Protein AF-A0A402CRH6-F1 (afdb_monomer_lite)

Foldseek 3Di:
DDDPPPCPQPPLQVLLCVLVVLCVVLVHDLVQLCVQLVHHSVVSVCSNVSNDDDDPSSSVSSVVSSVVSSVVSVVVVVVVVVVVVVVD

Sequence (88 aa):
MSQQETALGPEWCIEGQYTEGVLDSYDIAPKELASASGVHESTLSRFFNDRKPIKDKTLLKIGIALGRLAEQRDAKRKNQQAQSAAGR

Organism: NCBI:txid2219043

pLDDT: mean 83.08, std 15.38, range [40.84, 97.0]

Radius of gyration: 17.04 Å; chains: 1; bounding box: 36×30×60 Å

Secondary structure (DSSP, 8-state):
--------TTHHHHHHHHHHHHHHHHT--HHHHHHHHT--HHHHHHHHTT-SPPPHHHHHHHHHHHHHHHHHHHHHHHHHHHHHHHT-

InterPro domains:
  IPR001387 Cro/C1-type, helix-turn-helix domain [PF01381] (31-67)
  IPR001387 Cro/C1-type, helix-turn-helix domain [PS50943] (31-72)
  IPR001387 Cro/C1-type, helix-turn-helix domain [cd00093] (31-67)
  IPR010982 Lambda repressor-like, DNA-binding domain superfamily [G3DSA:1.10.260.40] (15-87)
  IPR010982 Lambda repressor-like, DNA-binding domain superfamily [SSF47413] (19-68)

Structure (mmCIF, N/CA/C/O backbone):
data_AF-A0A402CRH6-F1
#
_entry.id   AF-A0A402CRH6-F1
#
loop_
_atom_site.group_PDB
_atom_site.id
_atom_site.type_symbol
_atom_site.label_atom_id
_atom_site.label_alt_id
_atom_site.label_comp_id
_atom_site.label_asym_id
_atom_site.label_entity_id
_atom_site.label_seq_id
_atom_site.pdbx_PDB_ins_code
_atom_site.Cartn_x
_atom_site.Cartn_y
_atom_site.Cartn_z
_atom_site.occupancy
_atom_site.B_iso_or_equiv
_atom_site.auth_seq_id
_atom_site.auth_comp_id
_atom_site.auth_asym_id
_atom_site.auth_atom_id
_atom_site.pdbx_PDB_model_num
ATOM 1 N N . MET A 1 1 ? -16.458 21.522 29.674 1.00 40.84 1 MET A N 1
ATOM 2 C CA . MET A 1 1 ? -15.761 20.286 29.263 1.00 40.84 1 MET A CA 1
ATOM 3 C C . MET A 1 1 ? -15.869 20.162 27.756 1.00 40.84 1 MET A C 1
ATOM 5 O O . MET A 1 1 ? -16.936 20.423 27.219 1.00 40.84 1 MET A O 1
ATOM 9 N N . SER A 1 2 ? -14.730 19.907 27.117 1.00 45.94 2 SER A N 1
ATOM 10 C CA . SER A 1 2 ? -14.461 20.060 25.685 1.00 45.94 2 SER A CA 1
ATOM 11 C C . SER A 1 2 ? -15.194 19.021 24.830 1.00 45.94 2 SER A C 1
ATOM 13 O O . SER A 1 2 ? -15.027 17.828 25.065 1.00 45.94 2 SER A O 1
ATOM 15 N N . GLN A 1 3 ? -15.968 19.466 23.839 1.00 52.03 3 GLN A N 1
ATOM 16 C CA . GLN A 1 3 ? -16.399 18.646 22.702 1.00 52.03 3 GLN A CA 1
ATOM 17 C C . GLN A 1 3 ? -15.890 19.308 21.421 1.00 52.03 3 GLN A C 1
ATOM 19 O O . GLN A 1 3 ? -16.631 19.942 20.679 1.00 52.03 3 GLN A O 1
ATOM 24 N N . GLN A 1 4 ? -14.582 19.217 21.202 1.00 48.16 4 GLN A N 1
ATOM 25 C CA . GLN A 1 4 ? -14.014 19.306 19.863 1.00 48.16 4 GLN A CA 1
ATOM 26 C C . GLN A 1 4 ? -13.791 17.871 19.385 1.00 48.16 4 GLN A C 1
ATOM 28 O O . GLN A 1 4 ? -12.674 17.363 19.384 1.00 48.16 4 GLN A O 1
ATOM 33 N N . GLU A 1 5 ? -14.876 17.193 19.009 1.00 48.94 5 GLU A N 1
ATOM 34 C CA . GLU A 1 5 ? -14.774 16.144 17.997 1.00 48.94 5 GLU A CA 1
ATOM 35 C C . GLU A 1 5 ? -14.542 16.863 16.670 1.00 48.94 5 GLU A C 1
ATOM 37 O O . GLU A 1 5 ? -15.465 17.182 15.924 1.00 48.94 5 GLU A O 1
ATOM 42 N N . THR A 1 6 ? -13.285 17.230 16.428 1.00 49.44 6 THR A N 1
ATOM 43 C CA . THR A 1 6 ? -12.852 17.746 15.137 1.00 49.44 6 THR A CA 1
ATOM 44 C C . THR A 1 6 ? -13.194 16.681 14.106 1.00 49.44 6 THR A C 1
ATOM 46 O O . THR A 1 6 ? -12.688 15.561 14.166 1.00 49.44 6 THR A O 1
ATOM 49 N N . ALA A 1 7 ? -14.104 17.021 13.197 1.00 50.28 7 ALA A N 1
ATOM 50 C CA . ALA A 1 7 ? -14.528 16.187 12.091 1.00 50.28 7 ALA A CA 1
ATOM 51 C C . ALA A 1 7 ? -13.340 15.909 11.154 1.00 50.28 7 ALA A C 1
ATOM 53 O O . ALA A 1 7 ? -13.195 16.535 10.113 1.00 50.28 7 ALA A O 1
ATOM 54 N N . LEU A 1 8 ? -12.494 14.942 11.506 1.00 52.31 8 LEU A N 1
ATOM 55 C CA . LEU A 1 8 ? -11.428 14.422 10.643 1.00 52.31 8 LEU A CA 1
ATOM 56 C C . LEU A 1 8 ? -11.983 13.485 9.548 1.00 52.31 8 LEU A C 1
ATOM 58 O O . LEU A 1 8 ? -11.230 12.775 8.901 1.00 52.31 8 LEU A O 1
ATOM 62 N N . GLY A 1 9 ? -13.303 13.450 9.341 1.00 53.31 9 GLY A N 1
ATOM 63 C CA . GLY A 1 9 ? -13.998 12.530 8.435 1.00 53.31 9 GLY A CA 1
ATOM 64 C C . GLY A 1 9 ? -13.582 12.530 6.949 1.00 53.31 9 GLY A C 1
ATOM 65 O O . GLY A 1 9 ? -13.685 11.458 6.358 1.00 53.31 9 GLY A O 1
ATOM 66 N N . PRO A 1 10 ? -13.110 13.634 6.322 1.00 57.78 10 PRO A N 1
ATOM 67 C CA . PRO A 1 10 ? -12.787 13.628 4.889 1.00 57.78 10 PRO A CA 1
ATOM 68 C C . PRO A 1 10 ? -11.344 13.223 4.543 1.00 57.78 10 PRO A C 1
ATOM 70 O O . PRO A 1 10 ? -11.108 12.722 3.449 1.00 57.78 10 PRO A O 1
ATOM 73 N N . GLU A 1 11 ? -10.367 13.440 5.428 1.00 58.94 11 GLU A N 1
ATOM 74 C CA . GLU A 1 11 ? -8.943 13.276 5.075 1.00 58.94 11 GLU A CA 1
ATOM 75 C C . GLU A 1 11 ? -8.534 11.802 4.954 1.00 58.94 11 GLU A C 1
ATOM 77 O O . GLU A 1 11 ? -7.833 11.425 4.017 1.00 58.94 11 GLU A O 1
ATOM 82 N N . TRP A 1 12 ? -9.059 10.938 5.826 1.00 59.88 12 TRP A N 1
ATOM 83 C CA . TRP A 1 12 ? -8.791 9.493 5.778 1.00 59.88 12 TRP A CA 1
ATOM 84 C C . TRP A 1 12 ? -9.322 8.834 4.509 1.00 59.88 12 TRP A C 1
ATOM 86 O O . TRP A 1 12 ? -8.751 7.853 4.036 1.00 59.88 12 TRP A O 1
ATOM 96 N N . CYS A 1 13 ? -10.408 9.390 3.971 1.00 65.88 13 CYS A N 1
ATOM 97 C CA . CYS A 1 13 ? -11.023 8.906 2.748 1.00 65.88 13 CYS A CA 1
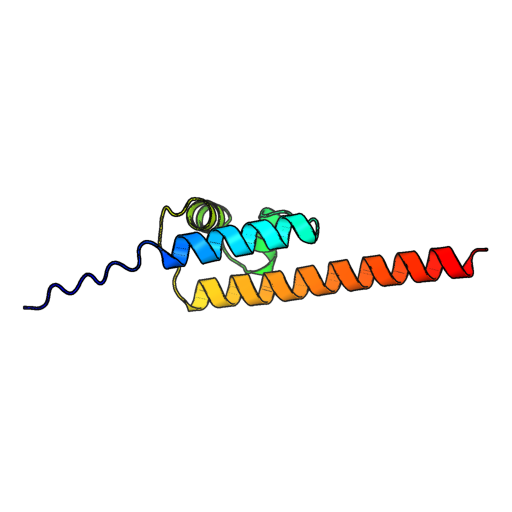ATOM 98 C C . CYS A 1 13 ? -10.103 9.116 1.544 1.00 65.88 13 CYS A C 1
ATOM 100 O O . CYS A 1 13 ? -9.895 8.232 0.714 1.00 65.88 13 CYS A O 1
ATOM 102 N N . ILE A 1 14 ? -9.437 10.265 1.530 1.00 78.94 14 ILE A N 1
ATOM 103 C CA . ILE A 1 14 ? -8.480 10.636 0.499 1.00 78.94 14 ILE A CA 1
ATOM 104 C C . ILE A 1 14 ? -7.219 9.759 0.585 1.00 78.94 14 ILE A C 1
ATOM 106 O O . ILE A 1 14 ? -6.751 9.254 -0.433 1.00 78.94 14 ILE A O 1
ATOM 110 N N . GLU A 1 15 ? -6.675 9.519 1.782 1.00 84.00 15 GLU A N 1
ATOM 111 C CA . GLU A 1 15 ? -5.488 8.666 1.959 1.00 84.00 15 GLU A CA 1
ATOM 112 C C . GLU A 1 15 ? -5.730 7.203 1.557 1.00 84.00 15 GLU A C 1
ATOM 114 O O . GLU A 1 15 ? -4.863 6.577 0.934 1.00 84.00 15 GLU A O 1
ATOM 119 N N . GLY A 1 16 ? -6.904 6.662 1.896 1.00 86.56 16 GLY A N 1
ATOM 120 C CA . GLY A 1 16 ? -7.333 5.324 1.492 1.00 86.56 16 GLY A CA 1
ATOM 121 C C . GLY A 1 16 ? -7.395 5.190 -0.027 1.00 86.56 16 GLY A C 1
ATOM 122 O O . GLY A 1 16 ? -6.757 4.297 -0.589 1.00 86.56 16 GLY A O 1
ATOM 123 N N . GLN A 1 17 ? -8.072 6.132 -0.688 1.00 87.38 17 GLN A N 1
ATOM 124 C CA . GLN A 1 17 ? -8.196 6.188 -2.147 1.00 87.38 17 GLN A CA 1
ATOM 125 C C . GLN A 1 17 ? -6.845 6.360 -2.851 1.00 87.38 17 GLN A C 1
ATOM 127 O O . GLN A 1 17 ? -6.565 5.670 -3.831 1.00 87.38 17 GLN A O 1
ATOM 132 N N . TYR A 1 18 ? -5.968 7.235 -2.346 1.00 88.50 18 TYR A N 1
ATOM 133 C CA . TYR A 1 18 ? -4.619 7.386 -2.901 1.00 88.50 18 TYR A CA 1
ATOM 134 C C . TYR A 1 18 ? -3.808 6.100 -2.776 1.00 88.50 18 TYR A C 1
ATOM 136 O O . TYR A 1 18 ? -3.116 5.715 -3.717 1.00 88.50 18 TYR A O 1
ATOM 144 N N . THR A 1 19 ? -3.897 5.424 -1.629 1.00 91.25 19 THR A N 1
ATOM 145 C CA . THR A 1 19 ? -3.204 4.149 -1.420 1.00 91.25 19 THR A CA 1
ATOM 146 C C . THR A 1 19 ? -3.676 3.110 -2.435 1.00 91.25 19 THR A C 1
ATOM 148 O O . THR A 1 19 ? -2.840 2.458 -3.057 1.00 91.25 19 THR A O 1
ATOM 151 N N . GLU A 1 20 ? -4.987 2.990 -2.649 1.00 91.75 20 GLU A N 1
ATOM 152 C CA . GLU A 1 20 ? -5.574 2.072 -3.631 1.00 91.75 20 GLU A CA 1
ATOM 153 C C . GLU A 1 20 ? -5.138 2.408 -5.069 1.00 91.75 20 GLU A C 1
ATOM 155 O O . GLU A 1 20 ? -4.647 1.536 -5.782 1.00 91.75 20 GLU A O 1
ATOM 160 N N . GLY A 1 21 ? -5.157 3.685 -5.463 1.00 92.94 21 GLY A N 1
ATOM 161 C CA . GLY A 1 21 ? -4.706 4.098 -6.798 1.00 92.94 21 GLY A CA 1
ATOM 162 C C . GLY A 1 21 ? -3.222 3.813 -7.075 1.00 92.94 21 GLY A C 1
ATOM 163 O O . GLY A 1 21 ? -2.841 3.472 -8.201 1.00 92.94 21 GLY A O 1
ATOM 164 N N . VAL A 1 22 ? -2.357 3.911 -6.059 1.00 92.88 22 VAL A N 1
ATOM 165 C CA . VAL A 1 22 ? -0.942 3.524 -6.194 1.00 92.88 22 VAL A CA 1
ATOM 166 C C . VAL A 1 22 ? -0.804 2.008 -6.322 1.00 92.88 22 VAL A C 1
ATOM 168 O O . VAL A 1 22 ? -0.013 1.550 -7.147 1.00 92.88 22 VAL A O 1
ATOM 171 N N . LEU A 1 23 ? -1.567 1.223 -5.555 1.00 94.44 23 LEU A N 1
ATOM 172 C CA . LEU A 1 23 ? -1.562 -0.236 -5.683 1.00 94.44 23 LEU A CA 1
ATOM 173 C C . LEU A 1 23 ? -1.891 -0.669 -7.115 1.00 94.44 23 LEU A C 1
ATOM 175 O O . LEU A 1 23 ? -1.123 -1.432 -7.703 1.00 94.44 23 LEU A O 1
ATOM 179 N N . ASP A 1 24 ? -2.945 -0.105 -7.700 1.00 94.69 24 ASP A N 1
ATOM 180 C CA . ASP A 1 24 ? -3.359 -0.399 -9.074 1.00 94.69 24 ASP A CA 1
ATOM 181 C C . ASP A 1 24 ? -2.287 -0.001 -10.100 1.00 94.69 24 ASP A C 1
ATOM 183 O O . ASP A 1 24 ? -1.942 -0.774 -10.995 1.00 94.69 24 ASP A O 1
ATOM 187 N N . SER A 1 25 ? -1.681 1.179 -9.941 1.00 94.75 25 SER A N 1
ATOM 188 C CA . SER A 1 25 ? -0.654 1.694 -10.864 1.00 94.75 25 SER A CA 1
ATOM 189 C C . SER A 1 25 ? 0.595 0.800 -10.940 1.00 94.75 25 SER A C 1
ATOM 191 O O . SER A 1 25 ? 1.250 0.669 -11.988 1.00 94.75 25 SER A O 1
ATOM 193 N N . TYR A 1 26 ? 0.942 0.172 -9.817 1.00 94.19 26 TYR A N 1
ATOM 194 C CA . TYR A 1 26 ? 2.116 -0.688 -9.689 1.00 94.19 26 TYR A CA 1
ATOM 195 C C . TYR A 1 26 ? 1.791 -2.187 -9.716 1.00 94.19 26 TYR A C 1
ATOM 197 O O . TYR A 1 26 ? 2.724 -2.988 -9.623 1.00 94.19 26 TYR A O 1
ATOM 205 N N . ASP A 1 27 ? 0.524 -2.564 -9.925 1.00 94.44 27 ASP A N 1
ATOM 206 C CA . ASP A 1 27 ? 0.051 -3.956 -9.914 1.00 94.44 27 ASP A CA 1
ATOM 207 C C . ASP A 1 27 ? 0.450 -4.680 -8.611 1.00 94.44 27 ASP A C 1
ATOM 209 O O . ASP A 1 27 ? 1.099 -5.733 -8.601 1.00 94.44 27 ASP A O 1
ATOM 213 N N . ILE A 1 28 ? 0.144 -4.039 -7.480 1.00 94.94 28 ILE A N 1
ATOM 214 C CA . ILE A 1 28 ? 0.417 -4.543 -6.133 1.00 94.94 28 ILE A CA 1
ATOM 215 C C . ILE A 1 28 ? -0.901 -5.008 -5.520 1.00 94.94 28 ILE A C 1
ATOM 217 O O . ILE A 1 28 ? -1.835 -4.230 -5.350 1.00 94.94 28 ILE A O 1
ATOM 221 N N . ALA A 1 29 ? -0.969 -6.271 -5.106 1.00 95.00 29 ALA A N 1
ATOM 222 C CA . ALA A 1 29 ? -2.171 -6.783 -4.462 1.00 95.00 29 ALA A CA 1
ATOM 223 C C . ALA A 1 29 ? -2.344 -6.187 -3.045 1.00 95.00 29 ALA A C 1
ATOM 225 O O . ALA A 1 29 ? -1.377 -6.139 -2.278 1.00 95.00 29 ALA A O 1
ATOM 226 N N . PRO A 1 30 ? -3.571 -5.856 -2.601 1.00 93.12 30 PRO A N 1
ATOM 227 C CA . PRO A 1 30 ? -3.822 -5.385 -1.233 1.00 93.12 30 PRO A CA 1
ATOM 228 C C . PRO A 1 30 ? -3.279 -6.314 -0.134 1.00 93.12 30 PRO A C 1
ATOM 230 O O . PRO A 1 30 ? -2.793 -5.862 0.903 1.00 93.12 30 PRO A O 1
ATOM 233 N N . LYS A 1 31 ? -3.302 -7.629 -0.378 1.00 95.31 31 LYS A N 1
ATOM 234 C CA . LYS A 1 31 ? -2.731 -8.646 0.516 1.00 95.31 31 LYS A CA 1
ATOM 235 C C . LYS A 1 31 ? -1.204 -8.569 0.622 1.00 95.31 31 LYS A C 1
ATOM 237 O O . LYS A 1 31 ? -0.640 -8.820 1.686 1.00 95.31 31 LYS A O 1
ATOM 242 N N . GLU A 1 32 ? -0.531 -8.208 -0.466 1.00 95.88 32 GLU A N 1
ATOM 243 C CA . GLU A 1 32 ? 0.919 -7.998 -0.494 1.00 95.88 32 GLU A CA 1
ATOM 244 C C . GLU A 1 32 ? 1.290 -6.788 0.370 1.00 95.88 32 GLU A C 1
ATOM 246 O O . GLU A 1 32 ? 2.175 -6.883 1.221 1.00 95.88 32 GLU A O 1
ATOM 251 N N . LEU A 1 33 ? 0.530 -5.694 0.253 1.00 96.06 33 LEU A N 1
ATOM 252 C CA . LEU A 1 33 ? 0.679 -4.519 1.112 1.00 96.06 33 LEU A CA 1
ATOM 253 C C . LEU A 1 33 ? 0.413 -4.843 2.590 1.00 96.06 33 LEU A C 1
ATOM 255 O O . LEU A 1 33 ? 1.163 -4.395 3.462 1.00 96.06 33 LEU A O 1
ATOM 259 N N . ALA A 1 34 ? -0.616 -5.640 2.888 1.00 95.19 34 ALA A N 1
ATOM 260 C CA . ALA A 1 34 ? -0.920 -6.110 4.243 1.00 95.19 34 ALA A CA 1
ATOM 261 C C . ALA A 1 34 ? 0.278 -6.847 4.857 1.00 95.19 34 ALA A C 1
ATOM 263 O O . ALA A 1 34 ? 0.745 -6.514 5.950 1.00 95.19 34 ALA A O 1
ATOM 264 N N . SER A 1 35 ? 0.830 -7.795 4.098 1.00 96.50 35 SER A N 1
ATOM 265 C CA . SER A 1 35 ? 2.001 -8.567 4.501 1.00 96.50 35 SER A CA 1
ATOM 266 C C . SER A 1 35 ? 3.232 -7.680 4.702 1.00 96.50 35 SER A C 1
ATOM 268 O O . SER A 1 35 ? 3.932 -7.824 5.701 1.00 96.50 35 SER A O 1
ATOM 270 N N . ALA A 1 36 ? 3.498 -6.746 3.786 1.00 96.25 36 ALA A N 1
ATOM 271 C CA . ALA A 1 36 ? 4.684 -5.891 3.826 1.00 96.25 36 ALA A CA 1
ATOM 272 C C . ALA A 1 36 ? 4.635 -4.834 4.944 1.00 96.25 36 ALA A C 1
ATOM 274 O O . ALA A 1 36 ? 5.658 -4.514 5.549 1.00 96.25 36 ALA A O 1
ATOM 275 N N . SER A 1 37 ? 3.450 -4.299 5.241 1.00 95.44 37 SER A N 1
ATOM 276 C CA . SER A 1 37 ? 3.242 -3.303 6.302 1.00 95.44 37 SER A CA 1
ATOM 277 C C . SER A 1 37 ? 3.079 -3.922 7.697 1.00 95.44 37 SER A C 1
ATOM 279 O O . SER A 1 37 ? 3.181 -3.217 8.708 1.00 95.44 37 SER A O 1
ATOM 281 N N . GLY A 1 38 ? 2.819 -5.233 7.774 1.00 94.94 38 GLY A N 1
ATOM 282 C CA . GLY A 1 38 ? 2.456 -5.922 9.014 1.00 94.94 38 GLY A CA 1
ATOM 283 C C . GLY A 1 38 ? 1.090 -5.487 9.556 1.00 94.94 38 GLY A C 1
ATOM 284 O O . GLY A 1 38 ? 0.847 -5.557 10.763 1.00 94.94 38 GLY A O 1
ATOM 285 N N . VAL A 1 39 ? 0.219 -4.978 8.683 1.00 93.00 39 VAL A N 1
ATOM 286 C CA . VAL A 1 39 ? -1.142 -4.547 9.006 1.00 93.00 39 VAL A CA 1
ATOM 287 C C . VAL A 1 39 ? -2.110 -5.626 8.547 1.00 93.00 39 VAL A C 1
ATOM 289 O O . VAL A 1 39 ? -2.036 -6.108 7.424 1.00 93.00 39 VAL A O 1
ATOM 292 N N . HIS A 1 40 ? -3.040 -6.008 9.421 1.00 93.19 40 HIS A N 1
ATOM 293 C CA . HIS A 1 40 ? -4.033 -7.025 9.089 1.00 93.19 40 HIS A CA 1
ATOM 294 C C . HIS A 1 40 ? -4.932 -6.576 7.922 1.00 93.19 40 HIS A C 1
ATOM 296 O O . HIS A 1 40 ? -5.370 -5.424 7.894 1.00 93.19 40 HIS A O 1
ATOM 302 N N . GLU A 1 41 ? -5.274 -7.492 7.010 1.00 90.62 41 GLU A N 1
ATOM 303 C CA . GLU A 1 41 ? -6.057 -7.203 5.794 1.00 90.62 41 GLU A CA 1
ATOM 304 C C . GLU A 1 41 ? -7.388 -6.495 6.098 1.00 90.62 41 GLU A C 1
ATOM 306 O O . GLU A 1 41 ? -7.766 -5.544 5.420 1.00 90.62 41 GLU A O 1
ATOM 311 N N . SER A 1 42 ? -8.074 -6.884 7.179 1.00 90.19 42 SER A N 1
ATOM 312 C CA . SER A 1 42 ? -9.328 -6.234 7.592 1.00 90.19 42 SER A CA 1
ATOM 313 C C . SER A 1 42 ? -9.162 -4.762 7.994 1.00 90.19 42 SER A C 1
ATOM 315 O O . SER A 1 42 ? -10.111 -3.988 7.880 1.00 90.19 42 SER A O 1
ATOM 317 N N . THR A 1 43 ? -7.977 -4.358 8.457 1.00 89.50 43 THR A N 1
ATOM 318 C CA . THR A 1 43 ? -7.663 -2.957 8.762 1.00 89.50 43 THR A CA 1
ATOM 319 C C . THR A 1 43 ? -7.457 -2.164 7.476 1.00 89.50 43 THR A C 1
ATOM 321 O O . THR A 1 43 ? -7.996 -1.068 7.370 1.00 89.50 43 THR A O 1
ATOM 324 N N . LEU A 1 44 ? -6.759 -2.734 6.487 1.00 89.38 44 LEU A N 1
ATOM 325 C CA . LEU A 1 44 ? -6.603 -2.120 5.163 1.00 89.38 44 LEU A CA 1
ATOM 326 C C . LEU A 1 44 ? -7.941 -1.999 4.433 1.00 89.38 44 LEU A C 1
ATOM 328 O O . LEU A 1 44 ? -8.282 -0.927 3.956 1.00 89.38 44 LEU A O 1
ATOM 332 N N . SER A 1 45 ? -8.761 -3.050 4.447 1.00 88.75 45 SER A N 1
ATOM 333 C CA . SER A 1 45 ? -10.103 -3.006 3.859 1.00 88.75 45 SER A CA 1
ATOM 334 C C . SER A 1 45 ? -10.961 -1.894 4.474 1.00 88.75 45 SER A C 1
ATOM 336 O O . SER A 1 45 ? -11.632 -1.159 3.756 1.00 88.75 45 SER A O 1
ATOM 338 N N . ARG A 1 46 ? -10.917 -1.703 5.798 1.00 87.31 46 ARG A N 1
ATOM 339 C CA . ARG A 1 46 ? -11.651 -0.607 6.459 1.00 87.31 46 ARG A CA 1
ATOM 340 C C . ARG A 1 46 ? -11.108 0.777 6.118 1.00 87.31 46 ARG A C 1
ATOM 342 O O . ARG A 1 46 ? -11.892 1.720 6.124 1.00 87.31 46 ARG A O 1
ATOM 349 N N . PHE A 1 47 ? -9.809 0.873 5.867 1.00 87.69 47 PHE A N 1
ATOM 350 C CA . PHE A 1 47 ? -9.133 2.101 5.470 1.00 87.69 47 PHE A CA 1
ATOM 351 C C . PHE A 1 47 ? -9.485 2.520 4.046 1.00 87.69 47 PHE A C 1
ATOM 353 O O . PHE A 1 47 ? -9.806 3.678 3.845 1.00 87.69 47 PHE A O 1
ATOM 360 N N . PHE A 1 48 ? -9.538 1.581 3.099 1.00 87.38 48 PHE A N 1
ATOM 361 C CA . PHE A 1 48 ? -9.962 1.872 1.723 1.00 87.38 48 PHE A CA 1
ATOM 362 C C . PHE A 1 48 ? -11.444 2.242 1.612 1.00 87.38 48 PHE A C 1
ATOM 364 O O . PHE A 1 48 ? -11.834 2.994 0.736 1.00 87.38 48 PHE A O 1
ATOM 371 N N . ASN A 1 49 ? -12.284 1.693 2.494 1.00 84.06 49 ASN A N 1
ATOM 372 C CA . ASN A 1 49 ? -13.732 1.914 2.470 1.00 84.06 49 ASN A CA 1
ATOM 373 C C . ASN A 1 49 ? -14.191 3.065 3.386 1.00 84.06 49 ASN A C 1
ATOM 375 O O . ASN A 1 49 ? -15.366 3.107 3.754 1.00 84.06 49 ASN A O 1
ATOM 379 N N . ASP A 1 50 ? -13.273 3.921 3.842 1.00 72.12 50 ASP A N 1
ATOM 380 C CA . ASP A 1 50 ? -13.550 5.124 4.646 1.00 72.12 50 ASP A CA 1
ATOM 381 C C . ASP A 1 50 ? -14.281 4.854 5.967 1.00 72.12 50 ASP A C 1
ATOM 383 O O . ASP A 1 50 ? -14.912 5.727 6.563 1.00 72.12 50 ASP A O 1
ATOM 387 N N . ARG A 1 51 ? -14.223 3.610 6.457 1.00 68.06 51 ARG A N 1
ATOM 388 C CA . ARG A 1 51 ? -15.057 3.171 7.583 1.00 68.06 51 ARG A CA 1
ATOM 389 C C . ARG A 1 51 ? -14.434 3.445 8.939 1.00 68.06 51 ARG A C 1
ATOM 391 O O . ARG A 1 51 ? -15.126 3.324 9.951 1.00 68.06 51 ARG A O 1
ATOM 398 N N . LYS A 1 52 ? -13.125 3.708 9.003 1.00 71.50 52 LYS A N 1
ATOM 399 C CA . LYS A 1 52 ? -12.439 3.927 10.279 1.00 71.50 52 LYS A CA 1
ATOM 400 C C . LYS A 1 52 ? -11.126 4.702 10.123 1.00 71.50 52 LYS A C 1
ATOM 402 O O . LYS A 1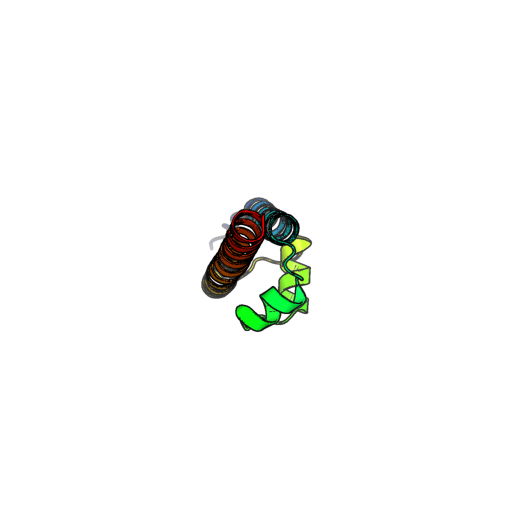 52 ? -10.318 4.309 9.286 1.00 71.50 52 LYS A O 1
ATOM 407 N N . PRO A 1 5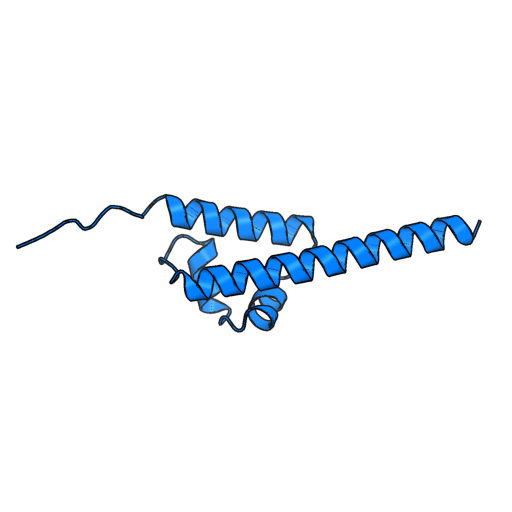3 ? -10.850 5.688 10.999 1.00 73.19 53 PRO A N 1
ATOM 408 C CA . PRO A 1 53 ? -9.540 6.321 11.057 1.00 73.19 53 PRO A CA 1
ATOM 409 C C . PRO A 1 53 ? -8.453 5.305 11.423 1.00 73.19 53 PRO A C 1
ATOM 411 O O . PRO A 1 53 ? -8.634 4.440 12.296 1.00 73.19 53 PRO A O 1
ATOM 414 N N . ILE A 1 54 ? -7.310 5.425 10.756 1.00 83.44 54 ILE A N 1
ATOM 415 C CA . ILE A 1 54 ? -6.095 4.677 11.062 1.00 83.44 54 ILE A CA 1
ATOM 416 C C . ILE A 1 54 ? -5.195 5.538 11.952 1.00 83.44 54 ILE A C 1
ATOM 418 O O . ILE A 1 54 ? -5.130 6.748 11.820 1.00 83.44 54 ILE A O 1
ATOM 422 N N . LYS A 1 55 ? -4.487 4.903 12.892 1.00 86.19 55 LYS A N 1
ATOM 423 C CA . LYS A 1 55 ? -3.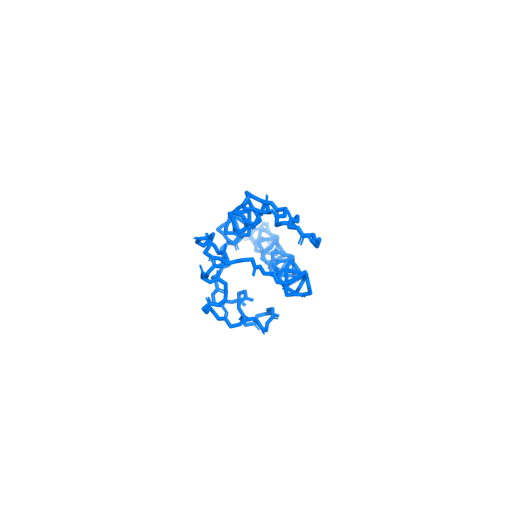485 5.599 13.712 1.00 86.19 55 LYS A CA 1
ATOM 424 C C . LYS A 1 55 ? -2.285 5.992 12.848 1.00 86.19 55 LYS A C 1
ATOM 426 O O . LYS A 1 55 ? -1.789 5.132 12.123 1.00 86.19 55 LYS A O 1
ATOM 431 N N . ASP A 1 56 ? -1.717 7.176 13.048 1.00 86.94 56 ASP A N 1
ATOM 432 C CA . ASP A 1 56 ? -0.583 7.712 12.269 1.00 86.94 56 ASP A CA 1
ATOM 433 C C . ASP A 1 56 ? 0.582 6.724 12.124 1.00 86.94 56 ASP A C 1
ATOM 435 O O . ASP A 1 56 ? 1.132 6.530 11.046 1.00 86.94 56 ASP A O 1
ATOM 439 N N . LYS A 1 57 ? 0.932 6.005 13.200 1.00 91.50 57 LYS A N 1
ATOM 440 C CA . LYS A 1 57 ? 1.992 4.982 13.158 1.00 91.50 57 LYS A CA 1
ATOM 441 C C . LYS A 1 57 ? 1.670 3.833 12.196 1.00 91.50 57 LYS A C 1
ATOM 443 O O . LYS A 1 57 ? 2.573 3.262 11.592 1.00 91.50 57 LYS A O 1
ATOM 448 N N . THR A 1 58 ? 0.405 3.443 12.105 1.00 90.88 58 THR A N 1
ATOM 449 C CA . THR A 1 58 ? -0.059 2.407 11.178 1.00 90.88 58 THR A CA 1
ATOM 450 C C . THR A 1 58 ? -0.093 2.947 9.753 1.00 90.88 58 THR A C 1
ATOM 452 O O . THR A 1 58 ? 0.376 2.255 8.856 1.00 90.88 58 THR A O 1
ATOM 455 N N . LEU A 1 59 ? -0.552 4.184 9.553 1.00 90.12 59 LEU A N 1
ATOM 456 C CA . LEU A 1 59 ? -0.505 4.857 8.254 1.00 90.12 59 LEU A CA 1
ATOM 457 C C . LEU A 1 59 ? 0.936 4.957 7.728 1.00 90.12 59 LEU A C 1
ATOM 459 O O . LEU A 1 59 ? 1.212 4.573 6.596 1.00 90.12 59 LEU A O 1
ATOM 463 N N . LEU A 1 60 ? 1.887 5.344 8.582 1.00 92.50 60 LEU A N 1
ATOM 464 C CA . LEU A 1 60 ? 3.308 5.396 8.236 1.00 92.50 60 LEU A CA 1
ATOM 465 C C . LEU A 1 60 ? 3.852 4.027 7.797 1.00 92.50 60 LEU A C 1
ATOM 467 O O . LEU A 1 60 ? 4.597 3.939 6.824 1.00 92.50 60 LEU A O 1
ATOM 471 N N . LYS A 1 61 ? 3.473 2.942 8.486 1.00 94.94 61 LYS A N 1
ATOM 472 C CA . LYS A 1 61 ? 3.861 1.578 8.082 1.00 94.94 61 LYS A CA 1
ATOM 473 C C . LYS A 1 61 ? 3.313 1.211 6.706 1.00 94.94 61 LYS A C 1
ATOM 475 O O . LYS A 1 61 ? 4.029 0.589 5.926 1.00 94.94 61 LYS A O 1
ATOM 480 N N . ILE A 1 62 ? 2.065 1.587 6.428 1.00 94.00 62 ILE A N 1
ATOM 481 C CA . ILE A 1 62 ? 1.424 1.379 5.128 1.00 94.00 62 ILE A CA 1
ATOM 482 C C . ILE A 1 62 ? 2.187 2.155 4.049 1.00 94.00 62 ILE A C 1
ATOM 484 O O . ILE A 1 62 ? 2.616 1.548 3.073 1.00 94.00 62 ILE A O 1
ATOM 488 N N . GLY A 1 63 ? 2.450 3.448 4.260 1.00 93.56 63 GLY A N 1
ATOM 489 C CA . GLY A 1 63 ? 3.173 4.294 3.306 1.00 93.56 63 GLY A CA 1
ATOM 490 C C . GLY A 1 63 ? 4.596 3.807 3.006 1.00 93.56 63 GLY A C 1
ATOM 491 O O . GLY A 1 63 ? 4.982 3.708 1.844 1.00 93.56 63 GLY A O 1
ATOM 492 N N . ILE A 1 64 ? 5.365 3.417 4.032 1.00 96.25 64 ILE A N 1
ATOM 493 C CA . ILE A 1 64 ? 6.719 2.858 3.848 1.00 96.25 64 ILE A CA 1
ATOM 494 C C . ILE A 1 64 ? 6.671 1.550 3.048 1.00 96.25 64 ILE A C 1
ATOM 496 O O . ILE A 1 64 ? 7.505 1.331 2.168 1.00 96.25 64 ILE A O 1
ATOM 500 N N . ALA A 1 65 ? 5.720 0.665 3.358 1.00 97.00 65 ALA A N 1
ATOM 501 C CA . ALA A 1 65 ? 5.570 -0.600 2.647 1.00 97.00 65 ALA A CA 1
ATOM 502 C C . ALA A 1 65 ? 5.175 -0.379 1.181 1.00 97.00 65 ALA A C 1
ATOM 504 O O . ALA A 1 65 ? 5.780 -0.977 0.293 1.00 97.00 65 ALA A O 1
ATOM 505 N N . LEU A 1 66 ? 4.221 0.519 0.933 1.00 96.31 66 LEU A N 1
ATOM 506 C CA . LEU A 1 66 ? 3.763 0.885 -0.403 1.00 96.31 66 LEU A CA 1
ATOM 507 C C . LEU A 1 66 ? 4.908 1.432 -1.262 1.00 96.31 66 LEU A C 1
ATOM 509 O O . LEU A 1 66 ? 5.108 0.954 -2.375 1.00 96.31 66 LEU A O 1
ATOM 513 N N . GLY A 1 67 ? 5.700 2.367 -0.725 1.00 95.62 67 GLY A N 1
ATOM 514 C CA . GLY A 1 67 ? 6.847 2.942 -1.433 1.00 95.62 67 GLY A CA 1
ATOM 515 C C . GLY A 1 67 ? 7.875 1.884 -1.839 1.00 95.62 67 GLY A C 1
ATOM 516 O O . GLY A 1 67 ? 8.266 1.812 -3.000 1.00 95.62 67 GLY A O 1
ATOM 517 N N . ARG A 1 68 ? 8.238 0.982 -0.919 1.00 96.75 68 ARG A N 1
ATOM 518 C CA . ARG A 1 68 ? 9.186 -0.109 -1.207 1.00 96.75 68 ARG A CA 1
ATOM 519 C C . ARG A 1 68 ? 8.672 -1.079 -2.267 1.00 96.75 68 ARG A C 1
ATOM 521 O O . ARG A 1 68 ? 9.444 -1.520 -3.115 1.00 96.75 68 ARG A O 1
ATOM 528 N N . LEU A 1 69 ? 7.390 -1.436 -2.216 1.00 96.31 69 LEU A N 1
ATOM 529 C CA . LEU A 1 69 ? 6.785 -2.321 -3.213 1.00 96.31 69 LEU A CA 1
ATOM 530 C C . LEU A 1 69 ? 6.744 -1.644 -4.590 1.00 96.31 69 LEU A C 1
ATOM 532 O O . LEU A 1 69 ? 7.109 -2.270 -5.584 1.00 96.31 69 LEU A O 1
ATOM 536 N N . ALA A 1 70 ? 6.383 -0.361 -4.653 1.00 94.88 70 ALA A N 1
ATOM 537 C CA . ALA A 1 70 ? 6.384 0.411 -5.893 1.00 94.88 70 ALA A CA 1
ATOM 538 C C . ALA A 1 70 ? 7.791 0.502 -6.515 1.00 94.88 70 ALA A C 1
ATOM 540 O O . ALA A 1 70 ? 7.959 0.222 -7.703 1.00 94.88 70 ALA A O 1
ATOM 541 N N . GLU A 1 71 ? 8.819 0.788 -5.709 1.00 95.06 71 GLU A N 1
ATOM 542 C CA . GLU A 1 71 ? 10.224 0.804 -6.144 1.00 95.06 71 GLU A CA 1
ATOM 543 C C . GLU A 1 71 ? 10.672 -0.549 -6.715 1.00 95.06 71 GLU A C 1
ATOM 545 O O . GLU A 1 71 ? 11.317 -0.607 -7.764 1.00 95.06 71 GLU A O 1
ATOM 550 N N . GLN A 1 72 ? 10.295 -1.659 -6.071 1.00 94.00 72 GLN A N 1
ATOM 551 C CA . GLN A 1 72 ? 10.610 -3.004 -6.565 1.00 94.00 72 GLN A CA 1
ATOM 552 C C . GLN A 1 72 ? 9.955 -3.289 -7.922 1.00 94.00 72 GLN A C 1
ATOM 554 O O . GLN A 1 72 ? 10.580 -3.889 -8.803 1.00 94.00 72 GLN A O 1
ATOM 559 N N . ARG A 1 73 ? 8.703 -2.856 -8.112 1.00 93.50 73 ARG A N 1
ATOM 560 C CA . ARG A 1 73 ? 7.966 -3.027 -9.374 1.00 93.50 73 ARG A CA 1
ATOM 561 C C . ARG A 1 73 ? 8.582 -2.187 -10.488 1.00 93.50 73 ARG A C 1
ATOM 563 O O . ARG A 1 73 ? 8.779 -2.706 -11.588 1.00 93.50 73 ARG A O 1
ATOM 570 N N . ASP A 1 74 ? 8.951 -0.942 -10.202 1.00 92.00 74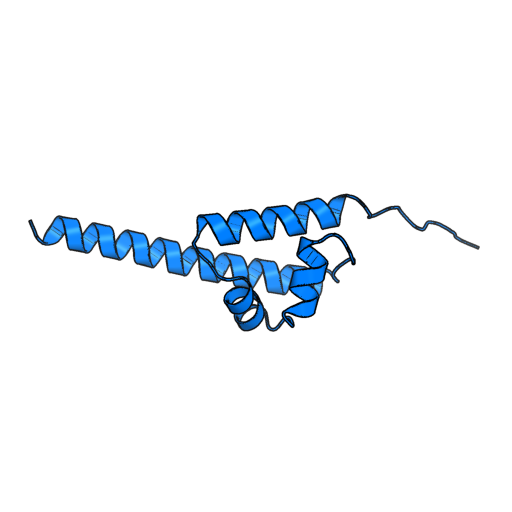 ASP A N 1
ATOM 571 C CA . ASP A 1 74 ? 9.627 -0.059 -11.155 1.00 92.00 74 ASP A CA 1
ATOM 572 C C . ASP A 1 74 ? 10.999 -0.611 -11.577 1.00 92.00 74 ASP A C 1
ATOM 574 O O . ASP A 1 74 ? 11.284 -0.741 -12.770 1.00 92.00 74 ASP A O 1
ATOM 578 N N . ALA A 1 75 ? 11.814 -1.053 -10.615 1.00 91.06 75 ALA A N 1
ATOM 579 C CA . ALA A 1 75 ? 13.108 -1.677 -10.892 1.00 91.06 75 ALA A CA 1
ATOM 580 C C . ALA A 1 75 ? 12.967 -2.937 -11.764 1.00 91.06 75 ALA A C 1
ATOM 582 O O . ALA A 1 75 ? 13.734 -3.143 -12.709 1.00 91.06 75 ALA A O 1
ATOM 583 N N . LYS A 1 76 ? 11.950 -3.768 -11.500 1.00 90.25 76 LYS A N 1
ATOM 584 C CA . LYS A 1 76 ? 11.656 -4.960 -12.305 1.00 90.25 76 LYS A CA 1
ATOM 585 C C . LYS A 1 76 ? 11.259 -4.598 -13.739 1.00 90.25 76 LYS A C 1
ATOM 587 O O . LYS A 1 76 ? 11.772 -5.217 -14.671 1.00 90.25 76 LYS A O 1
ATOM 592 N N . ARG A 1 77 ? 10.395 -3.593 -13.929 1.00 89.19 77 ARG A N 1
ATOM 593 C CA . ARG A 1 77 ? 9.987 -3.098 -15.259 1.00 89.19 77 ARG A CA 1
ATOM 594 C C . ARG A 1 77 ? 11.193 -2.575 -16.049 1.00 89.19 77 ARG A C 1
ATOM 596 O O . ARG A 1 77 ? 11.374 -2.961 -17.203 1.00 89.19 77 ARG A O 1
ATOM 603 N N . LYS A 1 78 ? 12.064 -1.782 -15.415 1.00 88.12 78 LYS A N 1
ATOM 604 C CA . LYS A 1 78 ? 13.304 -1.265 -16.024 1.00 88.12 78 LYS A CA 1
ATOM 605 C C . LYS A 1 78 ? 14.260 -2.381 -16.446 1.00 88.12 78 LYS A C 1
ATOM 607 O O . LYS A 1 78 ? 14.748 -2.372 -17.574 1.00 88.12 78 LYS A O 1
ATOM 612 N N . ASN A 1 79 ? 14.473 -3.381 -15.590 1.00 8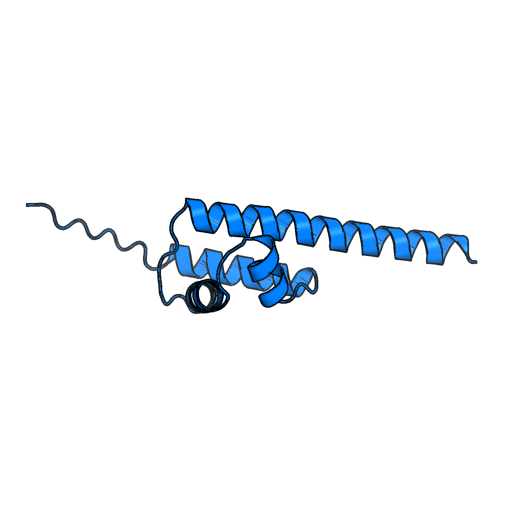7.19 79 ASN A N 1
ATOM 613 C CA . ASN A 1 79 ? 15.329 -4.524 -15.921 1.00 87.19 79 ASN A CA 1
ATOM 614 C C . ASN A 1 79 ? 14.784 -5.344 -17.101 1.00 87.19 79 ASN A C 1
ATOM 616 O O . ASN A 1 79 ? 15.555 -5.752 -17.967 1.00 87.19 79 ASN A O 1
ATOM 620 N N . GLN A 1 80 ? 13.467 -5.554 -17.179 1.00 84.00 80 GLN A N 1
ATOM 621 C CA . GLN A 1 80 ? 12.842 -6.261 -18.303 1.00 84.00 80 GLN A CA 1
ATOM 622 C C . GLN A 1 80 ? 12.987 -5.495 -19.624 1.00 84.00 80 GLN A C 1
ATOM 624 O O . GLN A 1 80 ? 13.279 -6.096 -20.658 1.00 84.00 80 GLN A O 1
ATOM 629 N N . GLN A 1 81 ? 12.836 -4.169 -19.598 1.00 81.38 81 GLN A N 1
ATOM 630 C CA . GLN A 1 81 ? 13.044 -3.323 -20.777 1.00 81.38 81 GLN A CA 1
ATOM 631 C C . GLN A 1 81 ? 14.502 -3.355 -21.251 1.00 81.38 81 GLN A C 1
ATOM 633 O O . GLN A 1 81 ? 14.745 -3.518 -22.446 1.00 81.38 81 GLN A O 1
ATOM 638 N N . ALA A 1 82 ? 15.467 -3.285 -20.329 1.00 80.19 82 ALA A N 1
ATOM 639 C CA . ALA A 1 82 ? 16.889 -3.374 -20.658 1.00 80.19 82 ALA A CA 1
ATOM 640 C C . ALA A 1 82 ? 17.259 -4.729 -21.293 1.00 80.19 82 ALA A C 1
ATOM 642 O O . ALA A 1 82 ? 17.959 -4.768 -22.303 1.00 80.19 82 ALA A O 1
ATOM 643 N N . GLN A 1 83 ? 16.738 -5.839 -20.758 1.00 74.75 83 GLN A N 1
ATOM 644 C CA . GLN A 1 83 ? 16.960 -7.180 -21.317 1.00 74.75 83 GLN A CA 1
ATOM 645 C C . GLN A 1 83 ? 16.316 -7.355 -22.700 1.00 74.75 83 GLN A C 1
ATOM 647 O O . GLN A 1 83 ? 16.904 -7.974 -23.582 1.00 74.75 83 GLN A O 1
ATOM 652 N N . SER A 1 84 ? 15.138 -6.765 -22.917 1.00 75.44 84 SER A N 1
ATOM 653 C CA . SER A 1 84 ? 14.437 -6.807 -24.210 1.00 75.44 84 SER A CA 1
ATOM 654 C C . SER A 1 84 ? 15.138 -5.984 -25.298 1.00 75.44 84 SER A C 1
ATOM 656 O O . SER A 1 84 ? 15.007 -6.293 -26.481 1.00 75.44 84 SER A O 1
ATOM 658 N N . ALA A 1 85 ? 15.865 -4.932 -24.906 1.00 70.62 85 ALA A N 1
ATOM 659 C CA . ALA A 1 85 ? 16.642 -4.084 -25.807 1.00 70.62 85 ALA A CA 1
ATOM 660 C C . ALA A 1 85 ? 18.017 -4.680 -26.156 1.00 70.62 85 ALA A C 1
ATOM 662 O O . ALA A 1 85 ? 18.501 -4.452 -27.256 1.00 70.62 85 ALA A O 1
ATOM 663 N N . ALA A 1 86 ? 18.628 -5.451 -25.248 1.00 68.62 86 ALA A N 1
ATOM 664 C CA . ALA A 1 86 ? 19.932 -6.089 -25.459 1.00 68.62 86 ALA A CA 1
ATOM 665 C C . ALA A 1 86 ? 19.868 -7.433 -26.217 1.00 68.62 86 ALA A C 1
ATOM 667 O O . ALA A 1 86 ? 20.901 -7.955 -26.624 1.00 68.62 86 ALA A O 1
ATOM 668 N N . GLY A 1 87 ? 18.673 -8.016 -26.368 1.00 61.72 87 GLY A N 1
ATOM 669 C CA . GLY A 1 87 ? 18.436 -9.274 -27.089 1.00 61.72 87 GLY A CA 1
ATOM 670 C C . GLY A 1 87 ? 18.029 -9.120 -28.562 1.00 61.72 87 GLY A C 1
ATOM 671 O O . GLY A 1 87 ? 17.552 -10.091 -29.147 1.00 61.72 87 GLY A O 1
ATOM 672 N N . ARG A 1 88 ? 18.158 -7.920 -29.140 1.00 52.16 88 ARG A N 1
ATOM 673 C CA . ARG A 1 88 ? 17.997 -7.633 -30.576 1.00 52.16 88 ARG A CA 1
ATOM 674 C C . ARG A 1 88 ? 19.323 -7.166 -31.155 1.00 52.16 88 ARG A C 1
ATOM 676 O O . ARG A 1 88 ? 19.530 -7.426 -32.357 1.00 52.16 88 ARG A O 1
#